Protein AF-A0A917HAX7-F1 (afdb_monomer_lite)

InterPro domains:
  IPR013324 RNA polymerase sigma factor, region 3/4-like [SSF88659] (15-73)

Radius of gyration: 13.27 Å; chains: 1; bounding box: 34×22×36 Å

Foldseek 3Di:
DPPPDVLVVLLVVCVVDPVLLVLLVVVADPLLVLLCCCVVVVVDDLVVSCVVVVHDSVVSVVSVVVSVVCSPDVVSVVVSVVVD

Structure (mmCIF, N/CA/C/O backbone):
data_AF-A0A917HAX7-F1
#
_entry.id   AF-A0A917HAX7-F1
#
loop_
_atom_site.group_PDB
_atom_site.id
_atom_site.type_symbol
_atom_site.label_atom_id
_atom_site.label_alt_id
_atom_site.label_comp_id
_atom_site.label_asym_id
_atom_site.label_entity_id
_atom_site.label_seq_id
_atom_site.pdbx_PDB_ins_code
_atom_site.Cartn_x
_atom_site.Cartn_y
_atom_site.Cartn_z
_atom_site.occupancy
_atom_site.B_iso_or_equiv
_atom_site.auth_seq_id
_atom_site.auth_comp_id
_atom_site.auth_asym_id
_atom_site.auth_atom_id
_atom_site.pdbx_PDB_model_num
ATOM 1 N N . MET A 1 1 ? -14.354 -6.802 -20.410 1.00 35.50 1 MET A N 1
ATOM 2 C CA . MET A 1 1 ? -13.205 -5.937 -20.761 1.00 35.50 1 MET A CA 1
ATOM 3 C C . MET A 1 1 ? -12.609 -5.385 -19.474 1.00 35.50 1 MET A C 1
ATOM 5 O O . MET A 1 1 ? -13.109 -4.390 -18.961 1.00 35.50 1 MET A O 1
ATOM 9 N N . TYR A 1 2 ? -11.606 -6.052 -18.902 1.00 34.81 2 TYR A N 1
ATOM 10 C CA . TYR A 1 2 ? -10.893 -5.510 -17.745 1.00 34.81 2 TYR A CA 1
ATOM 11 C C . TYR A 1 2 ? -9.964 -4.412 -18.253 1.00 34.81 2 TYR A C 1
ATOM 13 O O . TYR A 1 2 ? -9.079 -4.677 -19.061 1.00 34.81 2 TYR A O 1
ATOM 21 N N . LYS A 1 3 ? -10.226 -3.163 -17.858 1.00 39.84 3 LYS A N 1
ATOM 22 C CA . LYS A 1 3 ? -9.342 -2.039 -18.170 1.00 39.84 3 LYS A CA 1
ATOM 23 C C . LYS A 1 3 ? -7.966 -2.363 -17.590 1.00 39.84 3 LYS A C 1
ATOM 25 O O . LYS A 1 3 ? -7.837 -2.443 -16.371 1.00 39.84 3 LYS A O 1
ATOM 30 N N . SER A 1 4 ? -6.964 -2.546 -18.445 1.00 38.19 4 SER A N 1
ATOM 31 C CA . SER A 1 4 ? -5.565 -2.624 -18.030 1.00 38.19 4 SER A CA 1
ATOM 32 C C . SER A 1 4 ? -5.224 -1.336 -17.286 1.00 38.19 4 SER A C 1
ATOM 34 O O . SER A 1 4 ? -5.122 -0.260 -17.874 1.00 38.19 4 SER A O 1
ATOM 36 N N . ASN A 1 5 ? -5.148 -1.435 -15.962 1.00 46.88 5 ASN A N 1
ATOM 37 C CA . ASN A 1 5 ? -4.783 -0.329 -15.099 1.00 46.88 5 ASN A CA 1
ATOM 38 C C . ASN A 1 5 ? -3.256 -0.175 -15.198 1.00 46.88 5 ASN A C 1
ATOM 40 O O . ASN A 1 5 ? -2.556 -1.142 -14.898 1.00 46.88 5 ASN A O 1
ATOM 44 N N . PRO A 1 6 ? -2.702 0.986 -15.590 1.00 49.44 6 PRO A N 1
ATOM 45 C CA . PRO A 1 6 ? -1.252 1.163 -15.744 1.00 49.44 6 PRO A CA 1
ATOM 46 C C . PRO A 1 6 ? -0.460 0.906 -14.450 1.00 49.44 6 PRO A C 1
ATOM 48 O O . PRO A 1 6 ? 0.742 0.675 -14.497 1.00 49.44 6 PRO A O 1
ATOM 51 N N . VAL A 1 7 ? -1.132 0.895 -13.294 1.00 50.22 7 VAL A N 1
ATOM 52 C CA . VAL A 1 7 ? -0.531 0.530 -12.004 1.00 50.22 7 VAL A CA 1
ATOM 53 C C . VAL A 1 7 ? -0.225 -0.972 -11.895 1.00 50.22 7 VAL A C 1
ATOM 55 O O . VAL A 1 7 ? 0.717 -1.329 -11.199 1.00 50.22 7 VAL A O 1
ATOM 58 N N . CYS A 1 8 ? -0.974 -1.838 -12.589 1.00 51.56 8 CYS A N 1
ATOM 59 C CA . CYS A 1 8 ? -0.764 -3.291 -12.550 1.00 51.56 8 CYS A CA 1
ATOM 60 C C . CYS A 1 8 ? 0.582 -3.664 -13.189 1.00 51.56 8 CYS A C 1
ATOM 62 O O . CYS A 1 8 ? 1.416 -4.269 -12.531 1.00 51.56 8 CYS A O 1
ATOM 64 N N . ASN A 1 9 ? 0.863 -3.145 -14.392 1.00 58.69 9 ASN A N 1
ATOM 65 C CA . ASN A 1 9 ? 2.119 -3.427 -15.101 1.00 58.69 9 ASN A CA 1
ATOM 66 C C . ASN A 1 9 ? 3.375 -2.984 -14.333 1.00 58.69 9 ASN A C 1
ATOM 68 O O . ASN A 1 9 ? 4.425 -3.600 -14.472 1.00 58.69 9 ASN A O 1
ATOM 72 N N . PHE A 1 10 ? 3.299 -1.906 -13.546 1.00 64.69 10 PHE A N 1
ATOM 73 C CA . PHE A 1 10 ? 4.453 -1.431 -12.778 1.00 64.69 10 PHE A CA 1
ATOM 74 C C . PHE A 1 10 ? 4.699 -2.271 -11.520 1.00 64.69 10 PHE A C 1
ATOM 76 O O . PHE A 1 10 ? 5.847 -2.521 -11.170 1.00 64.69 10 PHE A O 1
ATOM 83 N N . LEU A 1 11 ? 3.635 -2.726 -10.851 1.00 67.50 11 LEU A N 1
ATOM 84 C CA . LEU A 1 11 ? 3.762 -3.608 -9.690 1.00 67.50 11 LEU A CA 1
ATOM 85 C C . LEU A 1 11 ? 4.285 -4.988 -10.085 1.00 67.50 11 LEU A C 1
ATOM 87 O O . LEU A 1 11 ? 5.153 -5.504 -9.389 1.00 67.50 11 LEU A O 1
ATOM 91 N N . ASP A 1 12 ? 3.827 -5.526 -11.215 1.00 69.00 12 ASP A N 1
ATOM 92 C CA . ASP A 1 12 ? 4.311 -6.805 -11.742 1.00 69.00 12 ASP A CA 1
ATOM 93 C C . ASP A 1 12 ? 5.815 -6.727 -12.067 1.00 69.00 12 ASP A C 1
ATOM 95 O O . A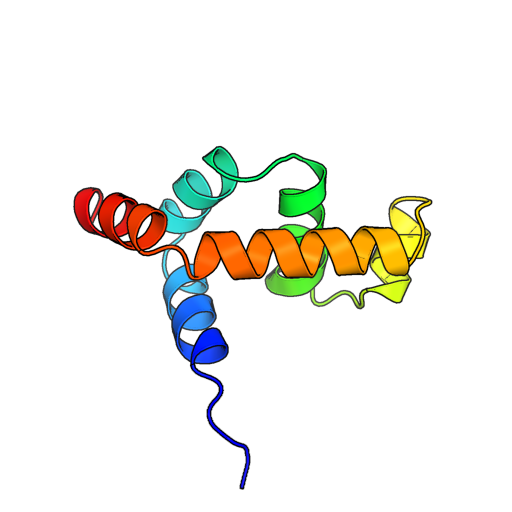SP A 1 12 ? 6.593 -7.566 -11.620 1.00 69.00 12 ASP A O 1
ATOM 99 N N . LEU A 1 13 ? 6.259 -5.638 -12.711 1.00 67.25 13 LEU A N 1
ATOM 100 C CA . LEU 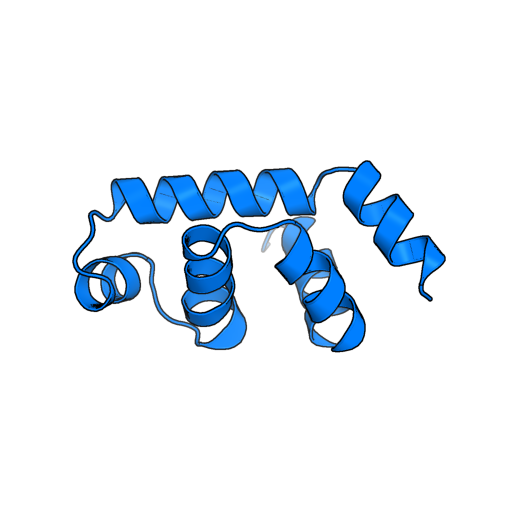A 1 13 ? 7.680 -5.383 -12.985 1.00 67.25 13 LEU A CA 1
ATOM 101 C C . LEU A 1 13 ? 8.526 -5.262 -11.700 1.00 67.25 13 LEU A C 1
ATOM 103 O O . LEU A 1 13 ? 9.665 -5.724 -11.651 1.00 67.25 13 LEU A O 1
ATOM 107 N N . ILE A 1 14 ? 7.993 -4.621 -10.653 1.00 69.69 14 ILE A N 1
ATOM 108 C CA . ILE A 1 14 ? 8.695 -4.485 -9.367 1.00 69.69 14 ILE A CA 1
ATOM 109 C C . ILE A 1 14 ? 8.763 -5.829 -8.632 1.00 69.69 14 ILE A C 1
ATOM 111 O O . ILE A 1 14 ? 9.788 -6.137 -8.024 1.00 69.69 14 ILE A O 1
ATOM 115 N N . LEU A 1 15 ? 7.696 -6.632 -8.670 1.00 71.12 15 LEU A N 1
ATOM 116 C CA . LEU A 1 15 ? 7.655 -7.948 -8.029 1.00 71.12 15 LEU A CA 1
ATOM 117 C C . LEU A 1 15 ? 8.711 -8.902 -8.601 1.00 71.12 15 LEU A C 1
ATOM 119 O O . LEU A 1 15 ? 9.289 -9.680 -7.844 1.00 71.12 15 LEU A O 1
ATOM 123 N N . GLU A 1 16 ? 9.022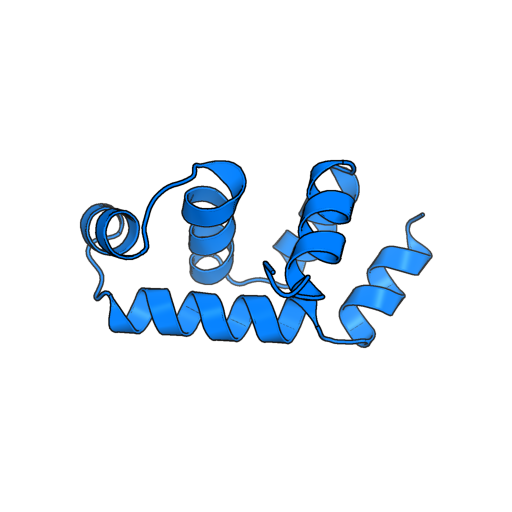 -8.789 -9.892 1.00 74.62 16 GLU A N 1
ATOM 124 C CA . GLU A 1 16 ? 10.062 -9.585 -10.554 1.00 74.62 16 GLU A CA 1
ATOM 125 C C . GLU A 1 16 ? 11.500 -9.166 -10.187 1.00 74.62 16 GLU A C 1
ATOM 127 O O . GLU A 1 16 ? 12.435 -9.934 -10.421 1.00 74.62 16 GLU A O 1
ATOM 132 N N . ASN A 1 17 ? 11.710 -7.991 -9.572 1.00 73.25 17 ASN A N 1
ATOM 133 C CA . ASN A 1 17 ? 13.044 -7.491 -9.226 1.00 73.25 17 ASN A CA 1
ATOM 134 C C . ASN A 1 17 ? 13.186 -7.111 -7.730 1.00 73.25 17 ASN A C 1
ATOM 136 O O . ASN A 1 17 ? 12.879 -5.983 -7.325 1.00 73.25 17 ASN A O 1
ATOM 140 N N . PRO A 1 18 ? 13.763 -8.002 -6.897 1.00 73.94 18 PRO A N 1
ATOM 141 C CA . PRO A 1 18 ? 13.965 -7.777 -5.462 1.00 73.94 18 PRO A CA 1
ATOM 142 C C . PRO A 1 18 ? 14.788 -6.529 -5.108 1.00 73.94 18 PRO A C 1
ATOM 144 O O . PRO A 1 18 ? 14.612 -5.958 -4.029 1.00 73.94 18 PRO A O 1
ATOM 147 N N . TYR A 1 19 ? 15.682 -6.078 -5.994 1.00 74.25 19 TYR A N 1
ATOM 148 C CA . TYR A 1 19 ? 16.513 -4.896 -5.748 1.00 74.25 19 TYR A CA 1
ATOM 149 C C . TYR A 1 19 ? 15.691 -3.602 -5.778 1.00 74.25 19 TYR A C 1
ATOM 151 O O . TYR A 1 19 ? 15.982 -2.668 -5.026 1.00 74.25 19 TYR A O 1
ATOM 159 N N . LEU A 1 20 ? 14.603 -3.570 -6.553 1.00 75.31 20 LEU A N 1
ATOM 160 C CA . LEU A 1 20 ? 13.706 -2.416 -6.615 1.00 75.31 20 LEU A CA 1
ATOM 161 C C . LEU A 1 20 ? 12.952 -2.215 -5.304 1.00 75.31 20 LEU A C 1
ATOM 163 O O . LEU A 1 20 ? 12.810 -1.082 -4.844 1.00 75.31 20 LEU A O 1
ATOM 167 N N . TRP A 1 21 ? 12.554 -3.304 -4.642 1.00 78.19 21 TRP A N 1
ATOM 168 C CA . TRP A 1 21 ? 11.898 -3.238 -3.337 1.00 78.19 21 TRP A CA 1
ATOM 169 C C .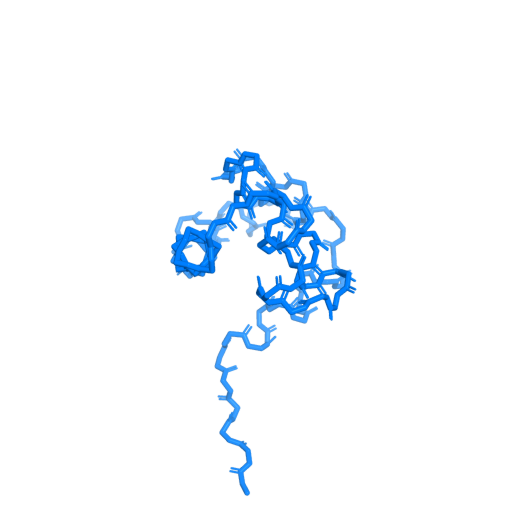 TRP A 1 21 ? 12.769 -2.594 -2.265 1.00 78.19 21 TRP A C 1
ATOM 171 O O . TRP A 1 21 ? 12.253 -1.857 -1.425 1.00 78.19 21 TRP A O 1
ATOM 181 N N . LYS A 1 22 ? 14.088 -2.813 -2.307 1.00 81.88 22 LYS A N 1
ATOM 182 C CA . LYS A 1 22 ? 15.021 -2.173 -1.374 1.00 81.88 22 LYS A CA 1
ATOM 183 C C . LYS A 1 22 ? 15.011 -0.654 -1.540 1.00 81.88 22 LYS A C 1
ATOM 185 O O . LYS A 1 22 ? 14.915 0.061 -0.547 1.00 81.88 22 LYS A O 1
ATOM 190 N N . ASN A 1 23 ? 15.047 -0.173 -2.779 1.00 80.44 23 ASN A N 1
ATOM 191 C CA . ASN A 1 23 ? 15.018 1.257 -3.079 1.00 80.44 23 ASN A CA 1
ATOM 192 C C . ASN A 1 23 ? 13.665 1.892 -2.756 1.00 80.44 23 ASN A C 1
ATOM 194 O O . ASN A 1 23 ? 13.618 2.969 -2.171 1.00 80.44 23 ASN A O 1
ATOM 198 N N . ILE A 1 24 ? 12.565 1.205 -3.068 1.00 82.25 24 ILE A N 1
ATOM 199 C CA . ILE A 1 24 ? 11.211 1.661 -2.736 1.00 82.25 24 ILE A CA 1
ATOM 200 C C . ILE A 1 24 ? 11.037 1.752 -1.220 1.00 82.25 24 ILE A C 1
ATOM 202 O O . ILE A 1 24 ? 10.529 2.755 -0.727 1.00 82.25 24 ILE A O 1
ATOM 206 N N . ARG A 1 25 ? 11.505 0.749 -0.466 1.00 86.88 25 ARG A N 1
ATOM 207 C CA . ARG A 1 25 ? 11.432 0.751 1.000 1.00 86.88 25 ARG A CA 1
ATOM 208 C C . ARG A 1 25 ? 12.121 1.967 1.618 1.00 86.88 25 ARG A C 1
ATOM 210 O O . ARG A 1 25 ? 11.617 2.482 2.605 1.00 86.88 25 ARG A O 1
ATOM 217 N N . LEU A 1 26 ? 13.235 2.432 1.047 1.00 86.38 26 LEU A N 1
ATOM 218 C CA . LEU A 1 26 ? 13.949 3.617 1.541 1.00 86.38 26 LEU A CA 1
ATOM 219 C C . LEU A 1 26 ? 13.145 4.918 1.383 1.00 86.38 26 LEU A C 1
ATOM 221 O O . LEU A 1 26 ? 13.374 5.866 2.127 1.00 86.38 26 LEU A O 1
ATOM 225 N N . GLU A 1 27 ? 12.193 4.965 0.451 1.00 85.94 27 GLU A N 1
ATOM 226 C CA . GLU A 1 27 ? 11.365 6.148 0.178 1.00 85.94 27 GLU A CA 1
ATOM 227 C C . GLU A 1 27 ? 10.019 6.141 0.911 1.00 85.94 27 GLU A C 1
ATOM 229 O O . GLU A 1 27 ? 9.269 7.129 0.861 1.00 85.94 27 GLU A O 1
ATOM 234 N N . LEU A 1 28 ? 9.691 5.024 1.560 1.00 90.06 28 LEU A N 1
ATOM 235 C CA . LEU A 1 28 ? 8.443 4.812 2.275 1.00 90.06 28 LEU A CA 1
ATOM 236 C C . LEU A 1 28 ? 8.663 4.903 3.785 1.00 90.06 28 LEU A C 1
ATOM 238 O O . LEU A 1 28 ? 9.686 4.483 4.320 1.00 90.06 28 LEU A O 1
ATOM 242 N N . THR A 1 29 ? 7.668 5.433 4.491 1.00 92.81 29 THR A N 1
ATOM 243 C CA . THR A 1 29 ? 7.622 5.327 5.954 1.00 92.81 29 THR A CA 1
ATOM 244 C C . THR A 1 29 ? 7.301 3.891 6.372 1.00 92.81 29 THR A C 1
ATOM 246 O O . THR A 1 29 ? 6.808 3.097 5.569 1.00 92.81 29 THR A O 1
ATOM 249 N N . GLU A 1 30 ? 7.520 3.543 7.642 1.00 92.94 30 GLU A N 1
ATOM 250 C CA . GLU A 1 30 ? 7.216 2.193 8.141 1.00 92.94 30 GLU A CA 1
ATOM 251 C C . GLU A 1 30 ? 5.762 1.784 7.886 1.00 92.94 30 GLU A C 1
ATOM 253 O O . GLU A 1 30 ? 5.508 0.684 7.406 1.00 92.94 30 GLU A O 1
ATOM 258 N N . ASN A 1 31 ? 4.807 2.684 8.126 1.00 93.69 31 ASN A N 1
ATOM 259 C CA . ASN A 1 31 ? 3.384 2.410 7.914 1.00 93.69 31 ASN A CA 1
ATOM 260 C C . ASN A 1 31 ? 3.037 2.221 6.427 1.00 93.69 31 ASN A C 1
ATOM 262 O O . ASN A 1 31 ? 2.261 1.339 6.064 1.00 93.69 31 ASN A O 1
ATOM 266 N N . GLN A 1 32 ? 3.665 3.002 5.548 1.00 93.44 32 GLN A N 1
ATOM 267 C CA . GLN A 1 32 ? 3.535 2.839 4.100 1.00 93.44 32 GLN A CA 1
ATOM 268 C C . GLN A 1 32 ? 4.138 1.507 3.626 1.00 93.44 32 GLN A C 1
ATOM 270 O O . GLN A 1 32 ? 3.547 0.818 2.795 1.00 93.44 32 GLN A O 1
ATOM 275 N N . TRP A 1 33 ? 5.291 1.114 4.177 1.00 93.12 33 TRP A N 1
ATOM 276 C CA . TRP A 1 33 ? 5.918 -0.173 3.879 1.00 93.12 33 TRP A CA 1
ATOM 277 C C . TRP A 1 33 ? 5.085 -1.351 4.387 1.00 93.12 33 TRP A C 1
ATOM 279 O O . TRP A 1 33 ? 4.944 -2.344 3.678 1.00 93.12 33 TRP A O 1
ATOM 289 N N . LYS A 1 34 ? 4.484 -1.236 5.575 1.00 93.44 34 LYS A N 1
ATOM 290 C CA . LYS A 1 34 ? 3.542 -2.232 6.102 1.00 93.44 34 LYS A CA 1
ATOM 291 C C . LYS A 1 34 ? 2.372 -2.443 5.151 1.00 93.44 34 LYS A C 1
ATOM 293 O O . LYS A 1 34 ? 2.049 -3.587 4.854 1.00 93.44 34 LYS A O 1
ATOM 298 N N . TRP A 1 35 ? 1.792 -1.367 4.611 1.00 94.50 35 TRP A N 1
ATOM 299 C CA . TRP A 1 35 ? 0.741 -1.496 3.599 1.00 94.50 35 TRP A CA 1
ATOM 300 C C . TRP A 1 35 ? 1.221 -2.288 2.377 1.00 94.50 35 TRP A C 1
ATOM 302 O O . TRP A 1 35 ? 0.561 -3.240 1.980 1.00 94.50 35 TRP A O 1
ATOM 312 N N . VAL A 1 36 ? 2.394 -1.963 1.822 1.00 91.06 36 VAL A N 1
ATOM 313 C CA . VAL A 1 36 ? 2.980 -2.717 0.698 1.00 91.06 36 VAL A CA 1
ATOM 314 C C . VAL A 1 36 ? 3.166 -4.192 1.055 1.00 91.06 36 VAL A C 1
ATOM 316 O O . VAL A 1 36 ? 2.756 -5.071 0.298 1.00 91.06 36 VAL A O 1
ATOM 319 N N . TYR A 1 37 ? 3.770 -4.468 2.208 1.00 90.94 37 TYR A N 1
ATOM 320 C CA . TYR A 1 37 ? 4.089 -5.822 2.632 1.00 90.94 37 TYR A CA 1
ATOM 321 C C . TYR A 1 37 ? 2.831 -6.663 2.858 1.00 90.94 37 TYR A C 1
ATOM 323 O O . TYR A 1 37 ? 2.744 -7.774 2.351 1.00 90.94 37 TYR A O 1
ATOM 331 N N . PHE A 1 38 ? 1.828 -6.146 3.561 1.00 93.00 38 PHE A N 1
ATOM 332 C CA . PHE A 1 38 ? 0.621 -6.919 3.839 1.00 93.00 38 PHE A CA 1
ATOM 333 C C . PHE A 1 38 ? -0.328 -6.982 2.642 1.00 93.00 38 PHE A C 1
ATOM 335 O O . PHE A 1 38 ? -0.853 -8.052 2.356 1.00 93.00 38 PHE A O 1
ATOM 342 N N . PHE A 1 39 ? -0.523 -5.881 1.912 1.00 92.00 39 PHE A N 1
ATOM 343 C CA . PHE A 1 39 ? -1.485 -5.823 0.810 1.00 92.00 39 PHE A CA 1
ATOM 344 C C . PHE A 1 39 ? -0.933 -6.432 -0.483 1.00 92.00 39 PHE A C 1
ATOM 346 O O . PHE A 1 39 ? -1.564 -7.300 -1.077 1.00 92.00 39 PHE A O 1
ATOM 353 N N . ILE A 1 40 ? 0.248 -5.986 -0.932 1.00 86.38 40 ILE A N 1
ATOM 354 C CA . ILE A 1 40 ? 0.809 -6.399 -2.229 1.00 86.38 40 ILE A CA 1
ATOM 355 C C . ILE A 1 40 ? 1.497 -7.757 -2.111 1.00 86.38 40 ILE A C 1
ATOM 357 O O . ILE A 1 40 ? 1.247 -8.634 -2.930 1.00 86.38 40 ILE A O 1
ATOM 361 N N . ILE A 1 41 ? 2.359 -7.931 -1.105 1.00 85.81 41 ILE A N 1
ATOM 362 C CA . ILE A 1 41 ? 3.130 -9.173 -0.939 1.00 85.81 41 ILE A CA 1
ATOM 363 C C . ILE A 1 41 ? 2.295 -10.234 -0.208 1.00 85.81 41 ILE A C 1
ATOM 365 O O . ILE A 1 41 ? 2.282 -11.395 -0.606 1.00 85.81 41 ILE A O 1
ATOM 369 N N . GLY A 1 42 ? 1.591 -9.840 0.854 1.00 85.50 42 GLY A N 1
ATOM 370 C CA . GLY A 1 42 ? 0.804 -10.738 1.701 1.00 85.50 42 GLY A CA 1
ATOM 371 C C . GLY A 1 42 ? -0.620 -11.011 1.213 1.00 85.50 42 GLY A C 1
ATOM 372 O O . GLY A 1 42 ? -1.273 -11.894 1.760 1.00 85.50 42 GLY A O 1
ATOM 373 N N . GLY A 1 43 ? -1.119 -10.271 0.215 1.00 88.44 43 GLY A N 1
ATOM 374 C CA . GLY A 1 43 ? -2.478 -10.431 -0.314 1.00 88.44 43 GLY A CA 1
ATOM 375 C C . GLY A 1 43 ? -3.601 -10.108 0.682 1.00 88.44 43 GLY A C 1
ATOM 376 O O . GLY A 1 43 ? -4.744 -10.504 0.458 1.00 88.44 43 GLY A O 1
ATOM 377 N N . MET A 1 44 ? -3.297 -9.423 1.787 1.00 91.62 44 MET A N 1
ATOM 378 C CA . MET A 1 44 ? -4.274 -9.042 2.810 1.00 91.62 44 MET A CA 1
ATOM 379 C C . MET A 1 44 ? -5.160 -7.895 2.328 1.00 91.62 44 MET A C 1
ATOM 381 O O . MET A 1 44 ? -4.729 -7.039 1.555 1.00 91.62 44 MET A O 1
ATOM 385 N N . THR A 1 45 ? -6.395 -7.823 2.827 1.00 93.12 45 THR A N 1
ATOM 386 C CA . THR A 1 45 ? -7.272 -6.684 2.534 1.00 93.12 45 THR A CA 1
ATOM 387 C C . THR A 1 45 ? -6.962 -5.492 3.443 1.00 93.12 45 THR A C 1
ATOM 389 O O . THR A 1 45 ? -6.383 -5.635 4.518 1.00 93.12 45 THR A O 1
ATOM 392 N N . VAL A 1 46 ? -7.398 -4.290 3.049 1.00 92.31 46 VAL A N 1
ATOM 393 C CA . VAL A 1 46 ? -7.282 -3.070 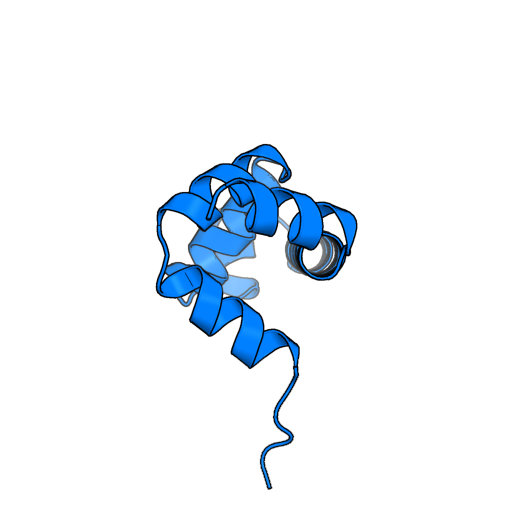3.875 1.00 92.31 46 VAL A CA 1
ATOM 394 C C . VAL A 1 46 ? -7.919 -3.261 5.261 1.00 92.31 46 VAL A C 1
ATOM 396 O O . VAL A 1 46 ? -7.391 -2.759 6.251 1.00 92.31 46 VAL A O 1
ATOM 399 N N . ASN A 1 47 ? -9.014 -4.024 5.343 1.00 93.56 47 ASN A N 1
ATOM 400 C CA . ASN A 1 47 ? -9.699 -4.321 6.602 1.00 93.56 47 ASN A CA 1
ATOM 401 C C . ASN A 1 47 ? -8.857 -5.221 7.511 1.00 93.56 47 ASN A C 1
ATOM 403 O O . ASN A 1 47 ? -8.744 -4.940 8.703 1.00 93.56 47 ASN A O 1
ATOM 407 N N . ASP A 1 48 ? -8.238 -6.261 6.949 1.00 94.88 48 ASP A N 1
ATOM 408 C CA . ASP A 1 48 ? -7.385 -7.176 7.714 1.00 94.88 48 ASP A CA 1
ATOM 409 C C . ASP A 1 48 ? -6.146 -6.450 8.243 1.00 94.88 48 ASP A C 1
ATOM 411 O O . ASP A 1 48 ? -5.757 -6.634 9.393 1.00 94.88 48 ASP A O 1
ATOM 415 N N . ILE A 1 49 ? -5.567 -5.559 7.432 1.00 95.00 49 ILE A N 1
ATOM 416 C CA . ILE A 1 49 ? -4.430 -4.721 7.831 1.00 95.00 49 ILE A CA 1
ATOM 417 C C . ILE A 1 49 ? -4.837 -3.760 8.948 1.00 95.00 49 ILE A C 1
ATOM 419 O O . ILE A 1 49 ? -4.100 -3.606 9.918 1.00 95.00 49 ILE A O 1
ATOM 423 N N . ALA A 1 50 ? -6.009 -3.130 8.838 1.00 95.44 50 ALA A N 1
ATOM 424 C CA . ALA A 1 50 ? -6.517 -2.232 9.869 1.00 95.44 50 ALA A CA 1
ATOM 425 C C . ALA A 1 50 ? -6.708 -2.964 11.207 1.00 95.44 50 ALA A C 1
ATOM 427 O O . ALA A 1 50 ? -6.271 -2.470 12.246 1.00 95.44 50 ALA A O 1
ATOM 428 N N . ALA A 1 51 ? -7.287 -4.168 11.172 1.00 96.19 51 ALA A N 1
ATOM 429 C CA . ALA A 1 51 ? -7.451 -5.009 12.353 1.00 96.19 51 ALA A CA 1
ATOM 430 C C . ALA A 1 51 ? -6.101 -5.456 12.941 1.00 96.19 51 ALA A C 1
ATOM 432 O O . ALA A 1 51 ? -5.906 -5.380 14.153 1.00 96.19 51 ALA A O 1
ATOM 433 N N . GLN A 1 52 ? -5.158 -5.881 12.096 1.00 95.06 52 GLN A N 1
ATOM 434 C CA . GLN A 1 52 ? -3.846 -6.362 12.526 1.00 95.06 52 GLN A CA 1
ATOM 435 C C . GLN A 1 52 ? -2.979 -5.252 13.131 1.00 95.06 52 GLN A C 1
ATOM 437 O O . GLN A 1 52 ? -2.344 -5.450 14.164 1.00 95.06 52 GLN A O 1
ATOM 442 N N . GLU A 1 53 ? -2.952 -4.080 12.500 1.00 93.56 53 GLU A N 1
ATOM 443 C CA . GLU A 1 53 ? -2.146 -2.934 12.937 1.00 93.56 53 GLU A CA 1
ATOM 444 C C . GLU A 1 53 ? -2.872 -2.064 13.976 1.00 93.56 53 GLU A C 1
ATOM 446 O O . GLU A 1 53 ? -2.371 -1.000 14.343 1.00 93.56 53 GLU A O 1
ATOM 451 N N . ASN A 1 54 ? -4.044 -2.508 14.452 1.00 95.50 54 ASN A N 1
ATOM 452 C CA . ASN A 1 54 ? -4.905 -1.794 15.396 1.00 95.50 54 ASN A CA 1
ATOM 453 C C . ASN A 1 54 ? -5.114 -0.321 14.994 1.00 95.50 54 ASN A C 1
ATOM 455 O O . ASN A 1 54 ? -4.941 0.609 15.784 1.00 95.50 54 ASN A O 1
ATOM 459 N N . THR A 1 55 ? -5.430 -0.113 13.718 1.00 94.94 55 THR A N 1
ATOM 460 C CA . THR A 1 55 ? -5.625 1.202 13.109 1.00 94.94 55 THR A CA 1
ATOM 461 C C . THR A 1 55 ? -6.967 1.260 12.381 1.00 94.94 55 THR A C 1
ATOM 463 O O . THR A 1 55 ? -7.711 0.283 12.324 1.00 94.94 55 THR A O 1
ATOM 466 N N . THR A 1 56 ? -7.320 2.420 11.831 1.00 96.06 56 THR A N 1
ATOM 467 C CA . THR A 1 56 ? -8.567 2.578 11.079 1.00 96.06 56 THR A CA 1
ATOM 468 C C . THR A 1 56 ? -8.363 2.264 9.600 1.00 96.06 56 THR A C 1
ATOM 470 O O . THR A 1 56 ? -7.306 2.522 9.026 1.00 96.06 56 THR A O 1
ATOM 473 N N . ILE A 1 57 ? -9.416 1.764 8.951 1.00 95.75 57 ILE A N 1
ATOM 474 C CA . ILE A 1 57 ? -9.452 1.544 7.494 1.00 95.75 57 ILE A CA 1
ATOM 475 C C . ILE A 1 57 ? -9.078 2.832 6.743 1.00 95.75 57 ILE A C 1
ATOM 477 O O . ILE A 1 57 ? -8.371 2.786 5.740 1.00 95.75 57 ILE A O 1
ATOM 481 N N . GLU A 1 58 ? -9.501 3.990 7.254 1.00 95.94 58 GLU A N 1
ATOM 482 C CA . GLU A 1 58 ? -9.169 5.302 6.694 1.00 95.94 58 GLU A CA 1
ATOM 483 C C . GLU A 1 58 ? -7.659 5.585 6.724 1.00 95.94 58 GLU A C 1
ATOM 485 O O . GLU A 1 58 ? -7.100 6.024 5.719 1.00 95.94 58 GLU A O 1
ATOM 490 N N . MET A 1 59 ? -6.972 5.266 7.827 1.00 95.56 59 MET A N 1
ATOM 491 C CA . MET A 1 59 ? -5.515 5.410 7.920 1.00 95.56 59 MET A CA 1
ATOM 492 C C . MET A 1 59 ? -4.791 4.493 6.934 1.00 95.56 59 MET A C 1
ATOM 494 O O . MET A 1 59 ? -3.889 4.943 6.228 1.00 95.56 59 MET A O 1
ATOM 498 N N . VAL A 1 60 ? -5.220 3.234 6.820 1.00 94.19 60 VAL A N 1
ATOM 499 C CA . VAL A 1 60 ? -4.641 2.284 5.856 1.00 94.19 60 VAL A CA 1
ATOM 500 C C . VAL A 1 60 ? -4.887 2.747 4.415 1.00 94.19 60 VAL A C 1
ATOM 502 O O . VAL A 1 60 ? -3.984 2.690 3.580 1.00 94.19 60 VAL A O 1
ATOM 505 N N . THR A 1 61 ? -6.072 3.288 4.132 1.00 93.25 61 THR A N 1
ATOM 506 C CA . THR A 1 61 ? -6.411 3.895 2.835 1.00 93.25 61 THR A CA 1
ATOM 507 C C . THR A 1 61 ? -5.525 5.111 2.550 1.00 93.25 61 THR A C 1
ATOM 509 O O . THR A 1 61 ? -5.052 5.310 1.430 1.00 93.25 61 THR A O 1
ATOM 512 N N . HIS A 1 62 ? -5.220 5.920 3.565 1.00 95.69 62 HIS A N 1
ATOM 513 C CA . HIS A 1 62 ? -4.285 7.030 3.420 1.00 95.69 62 HIS A CA 1
ATOM 514 C C . HIS A 1 62 ? -2.871 6.544 3.069 1.00 95.69 62 HIS A C 1
ATOM 516 O O . HIS A 1 62 ? -2.226 7.116 2.185 1.00 95.69 62 HIS A O 1
ATOM 522 N N . TRP A 1 63 ? -2.400 5.462 3.700 1.00 94.56 63 TRP A N 1
ATOM 523 C CA . TRP A 1 63 ? -1.111 4.845 3.368 1.00 94.56 63 TRP A CA 1
ATOM 524 C C . TRP A 1 63 ? -1.087 4.348 1.922 1.00 94.56 63 TRP A C 1
ATOM 526 O O . TRP A 1 63 ? -0.136 4.653 1.202 1.00 94.56 63 TRP A O 1
ATOM 536 N N . GLU A 1 64 ? -2.150 3.676 1.467 1.00 90.75 64 GLU A N 1
ATOM 537 C CA . GLU A 1 64 ? -2.314 3.257 0.070 1.00 90.75 64 GLU A CA 1
ATOM 538 C C . GLU A 1 64 ? -2.135 4.435 -0.896 1.00 90.75 64 GLU A C 1
ATOM 540 O O . GLU A 1 64 ? -1.330 4.371 -1.830 1.00 90.75 64 GLU A O 1
ATOM 545 N N . HIS A 1 65 ? -2.871 5.528 -0.677 1.00 91.31 65 HIS A N 1
ATOM 546 C CA . HIS A 1 65 ? -2.814 6.701 -1.546 1.00 91.31 65 HIS A CA 1
ATOM 547 C C . HIS A 1 65 ? -1.408 7.306 -1.602 1.00 91.31 65 HIS A C 1
ATOM 549 O O . HIS A 1 65 ? -0.909 7.615 -2.688 1.00 91.31 65 HIS A O 1
ATOM 555 N N . GLN A 1 66 ? -0.749 7.445 -0.451 1.00 91.62 66 GLN A N 1
ATOM 556 C CA . GLN A 1 66 ? 0.612 7.973 -0.375 1.00 91.62 66 GLN A CA 1
ATOM 557 C C . GLN A 1 66 ? 1.616 7.078 -1.111 1.00 91.62 66 GLN A C 1
ATOM 559 O O . GLN A 1 66 ? 2.421 7.582 -1.897 1.00 91.62 66 GLN A O 1
ATOM 564 N N . VAL A 1 67 ? 1.544 5.760 -0.903 1.00 90.19 67 VAL A N 1
ATOM 565 C CA . VAL A 1 67 ? 2.404 4.783 -1.584 1.00 90.19 67 VAL A CA 1
ATOM 566 C C . VAL A 1 67 ? 2.191 4.856 -3.091 1.00 90.19 67 VAL A C 1
ATOM 568 O O . VAL A 1 67 ? 3.151 5.020 -3.837 1.00 90.19 67 VAL A O 1
ATOM 571 N N . ARG A 1 68 ? 0.940 4.802 -3.563 1.00 86.75 68 ARG A N 1
ATOM 572 C CA . ARG A 1 68 ? 0.630 4.857 -5.000 1.00 86.75 68 ARG A CA 1
ATOM 573 C C . ARG A 1 68 ? 1.121 6.146 -5.651 1.00 86.75 68 ARG A C 1
ATOM 575 O O . ARG A 1 68 ? 1.585 6.099 -6.787 1.00 86.75 68 ARG A O 1
ATOM 582 N N . ASN A 1 69 ? 1.035 7.279 -4.956 1.00 86.56 69 ASN A N 1
ATOM 583 C CA . ASN A 1 69 ? 1.553 8.547 -5.464 1.00 86.56 69 ASN A CA 1
ATOM 584 C C . ASN A 1 69 ? 3.080 8.526 -5.575 1.00 86.56 69 ASN A C 1
ATOM 586 O O . ASN A 1 69 ? 3.607 8.910 -6.614 1.00 86.56 69 ASN A O 1
ATOM 590 N N . LYS A 1 70 ? 3.783 7.998 -4.566 1.00 84.56 70 LYS A N 1
ATOM 591 C CA . LYS A 1 70 ? 5.245 7.831 -4.607 1.00 84.56 70 LYS A CA 1
ATOM 592 C C . LYS A 1 70 ? 5.690 6.854 -5.697 1.00 84.56 70 LYS A C 1
ATOM 594 O O . LYS A 1 70 ? 6.658 7.124 -6.394 1.00 84.56 70 LYS A O 1
ATOM 599 N N . LEU A 1 71 ? 4.958 5.758 -5.897 1.00 78.94 71 LEU A N 1
ATOM 600 C CA . LEU A 1 71 ? 5.228 4.782 -6.961 1.00 78.94 71 LEU A CA 1
ATOM 601 C C . LEU A 1 71 ? 5.016 5.352 -8.367 1.00 78.94 71 LEU A C 1
ATOM 603 O O . LEU A 1 71 ? 5.653 4.898 -9.311 1.00 78.94 71 LEU A O 1
ATOM 607 N N . LYS A 1 72 ? 4.129 6.338 -8.522 1.00 77.25 72 LYS A N 1
ATOM 608 C CA . LYS A 1 72 ? 3.920 7.062 -9.785 1.00 77.25 72 LYS A CA 1
ATOM 609 C C . LYS A 1 72 ? 4.887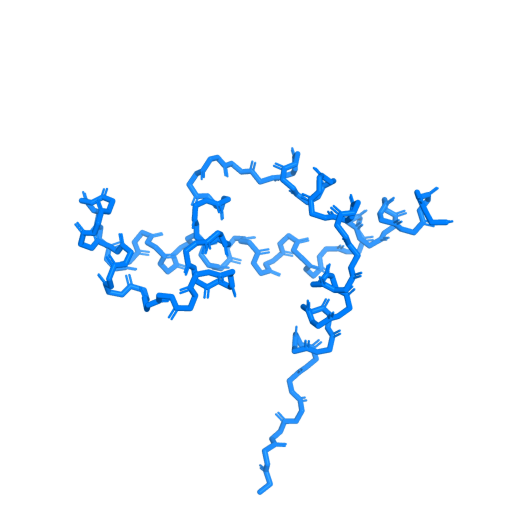 8.228 -9.977 1.00 77.25 72 LYS A C 1
ATOM 611 O O . LYS A 1 72 ? 4.898 8.821 -11.053 1.00 77.25 72 LYS A O 1
ATOM 616 N N . ASP A 1 73 ? 5.657 8.585 -8.953 1.00 78.69 73 ASP A N 1
ATOM 617 C CA . ASP A 1 73 ? 6.566 9.717 -9.023 1.00 78.69 73 ASP A CA 1
ATOM 618 C C . ASP A 1 73 ? 7.701 9.416 -10.012 1.00 78.69 73 ASP A C 1
ATOM 620 O O . ASP A 1 73 ? 8.465 8.457 -9.862 1.00 78.69 73 ASP A O 1
ATOM 624 N N . ALA A 1 74 ? 7.834 10.272 -11.026 1.00 61.72 74 ALA A N 1
ATOM 625 C CA . ALA A 1 74 ? 8.888 10.180 -12.028 1.00 61.72 74 ALA A CA 1
ATOM 626 C C . ALA A 1 74 ? 10.294 10.239 -11.402 1.00 61.72 74 ALA A C 1
ATOM 628 O O . ALA A 1 74 ? 11.253 9.731 -11.985 1.00 61.72 74 ALA A O 1
ATOM 629 N N . HIS A 1 75 ? 10.443 10.838 -10.217 1.00 66.12 75 HIS A N 1
ATOM 630 C CA . HIS A 1 75 ? 11.695 10.834 -9.471 1.00 66.12 75 HIS A CA 1
ATOM 631 C C . HIS A 1 75 ? 12.051 9.436 -8.940 1.00 66.12 75 HIS A C 1
ATOM 633 O O . HIS A 1 75 ? 13.214 9.030 -9.016 1.00 66.12 75 HIS A O 1
ATOM 639 N N . LEU A 1 76 ? 11.057 8.673 -8.468 1.00 69.38 76 LEU A N 1
ATOM 640 C CA . LEU A 1 76 ? 11.244 7.279 -8.065 1.00 69.38 76 LEU A CA 1
ATOM 641 C C . LEU A 1 76 ? 11.649 6.427 -9.274 1.00 69.38 76 LEU A C 1
ATOM 643 O O . LEU A 1 76 ? 12.608 5.664 -9.194 1.00 69.38 76 LEU A O 1
ATOM 647 N N . HIS A 1 77 ? 10.981 6.628 -10.416 1.00 67.25 77 HIS A N 1
ATOM 648 C CA . HIS A 1 77 ? 11.287 5.927 -11.670 1.00 67.25 77 HIS A CA 1
ATOM 649 C C . HIS A 1 77 ? 12.719 6.210 -12.127 1.00 67.25 77 HIS A C 1
ATOM 651 O O . HIS A 1 77 ? 13.462 5.284 -12.426 1.00 67.25 77 HIS A O 1
ATOM 657 N N . LYS A 1 78 ? 13.153 7.477 -12.090 1.00 66.88 78 LYS A N 1
ATOM 658 C CA . LYS A 1 78 ? 14.531 7.864 -12.435 1.00 66.88 78 LYS A CA 1
ATOM 659 C C . LYS A 1 78 ? 15.583 7.253 -11.509 1.00 66.88 78 LYS A C 1
ATOM 661 O O . LYS A 1 78 ? 16.681 6.969 -11.977 1.00 66.88 78 LYS A O 1
ATOM 666 N N . ARG A 1 79 ? 15.291 7.095 -10.213 1.00 68.12 79 ARG A N 1
ATOM 667 C CA . ARG A 1 79 ? 16.215 6.452 -9.262 1.00 68.12 79 ARG A CA 1
ATOM 668 C C . ARG A 1 79 ? 16.296 4.954 -9.494 1.00 68.12 79 ARG A C 1
ATOM 670 O O . ARG A 1 79 ? 17.396 4.433 -9.578 1.00 68.12 79 ARG A O 1
ATOM 677 N N . ILE A 1 80 ? 15.150 4.310 -9.692 1.00 67.69 80 ILE A N 1
ATOM 678 C CA . ILE A 1 80 ? 15.074 2.897 -10.066 1.00 67.69 80 ILE A CA 1
ATOM 679 C C . ILE A 1 80 ? 15.872 2.636 -11.351 1.00 67.69 80 ILE A C 1
ATOM 681 O O . ILE A 1 80 ? 16.693 1.731 -11.373 1.00 67.69 80 ILE A O 1
ATOM 685 N N . SER A 1 81 ? 15.720 3.469 -12.383 1.00 63.19 81 SER A N 1
ATOM 686 C CA . SER A 1 81 ? 16.445 3.316 -13.653 1.00 63.19 81 SER A CA 1
ATOM 687 C C . SER A 1 81 ? 17.949 3.605 -13.594 1.00 63.19 81 SER A C 1
ATOM 689 O O . SER A 1 81 ? 18.626 3.337 -14.578 1.00 63.19 81 SER A O 1
ATOM 691 N N . ARG A 1 82 ? 18.489 4.179 -12.509 1.00 59.66 82 ARG A N 1
ATOM 692 C CA . ARG A 1 82 ? 19.950 4.342 -12.350 1.00 59.66 82 ARG A CA 1
ATOM 693 C C . ARG A 1 82 ? 20.633 3.121 -11.747 1.00 59.66 82 ARG A C 1
ATOM 695 O O . ARG A 1 82 ? 21.845 3.010 -11.881 1.00 59.66 82 ARG A O 1
ATOM 702 N N . ASP A 1 83 ? 19.870 2.266 -11.074 1.00 54.38 83 ASP A N 1
ATOM 703 C CA . ASP A 1 83 ? 20.382 1.100 -10.354 1.00 54.38 83 ASP A CA 1
ATOM 704 C C . ASP A 1 83 ? 20.190 -0.217 -11.143 1.00 54.38 83 ASP A C 1
ATOM 706 O O . ASP A 1 83 ? 20.481 -1.287 -10.606 1.00 54.38 83 ASP A O 1
ATOM 710 N N . ILE A 1 84 ? 19.693 -0.144 -12.390 1.00 52.12 84 ILE A N 1
ATOM 711 C CA . ILE A 1 84 ? 19.541 -1.267 -13.341 1.00 52.12 84 ILE A CA 1
ATOM 712 C C . ILE A 1 84 ? 20.603 -1.166 -14.434 1.00 52.12 84 ILE A C 1
ATOM 714 O O . ILE A 1 84 ? 20.811 -0.038 -14.937 1.00 52.12 84 ILE A O 1
#

Secondary structure (DSSP, 8-state):
-----HHHHHHHHHHT-HHHHHHHHHHS-HHHHHHIIIIIIS---HHHHHHHTT--HHHHHHHHHHHHHHHT-HHHHHHHTT--

Organism: NCBI:txid1479511

pLDDT: mean 79.41, std 16.58, range [34.81, 96.19]

Sequence (84 aa):
MYKSNPVCNFLDLILENPYLWKNIRLELTENQWKWVYFFIIGGMTVNDIAAQENTTIEMVTHWEHQVRNKLKDAHLHKRISRDI